Protein AF-A0A022KUK0-F1 (afdb_monomer_lite)

Sequence (73 aa):
MTFYGADTDQLRDFGTRMRMGMLALQNRQMEITQAVMSVTWEGPDAEDFRNRVITEIHPKIDQSRDDLARRAD

Secondary structure (DSSP, 8-state):
--HHHHHHHHHHHHHHHHHHHHHHHHHHHHHHHHHHHHS---SHHHHHHHHHIIIIIHHHHHHHHHHHHHHH-

pLDDT: mean 91.05, std 10.07, range [51.09, 96.81]

Radius of gyration: 18.32 Å; chains: 1; bounding box: 47×12×53 Å

Organism: NCBI:txid1249481

Foldseek 3Di:
DCPVVVVVVVLQVLLVVLVVLLVVLVVVLVVVLCVLVVDPDDDPVSVVVNVCCVPPVVVVSVVSSVVSVVSSD

Structure (mmCIF, N/CA/C/O backbone):
data_AF-A0A022KUK0-F1
#
_entry.id   AF-A0A022KUK0-F1
#
loop_
_atom_site.group_PDB
_atom_site.id
_atom_site.type_symbol
_atom_site.label_atom_id
_atom_site.label_alt_id
_atom_site.label_comp_id
_atom_site.label_asym_id
_atom_site.label_entity_id
_atom_site.label_seq_id
_atom_site.pdbx_PDB_ins_code
_atom_site.Cartn_x
_atom_site.Cartn_y
_atom_site.Cartn_z
_atom_site.occupancy
_atom_site.B_iso_or_equiv
_atom_site.auth_seq_id
_atom_site.auth_comp_id
_atom_site.auth_asym_id
_atom_site.auth_atom_id
_atom_site.pdbx_PDB_model_num
ATOM 1 N N . MET A 1 1 ? 28.550 -6.952 -34.099 1.00 51.09 1 MET A N 1
ATOM 2 C CA . MET A 1 1 ? 28.777 -6.215 -32.838 1.00 51.09 1 MET A CA 1
ATOM 3 C C . MET A 1 1 ? 27.428 -5.685 -32.370 1.00 51.09 1 MET A C 1
ATOM 5 O O . MET A 1 1 ? 27.041 -4.591 -32.739 1.00 51.09 1 MET A O 1
ATOM 9 N N . THR A 1 2 ? 26.685 -6.524 -31.646 1.00 57.53 2 THR A N 1
ATOM 10 C CA . THR A 1 2 ? 25.263 -6.326 -31.267 1.00 57.53 2 THR A CA 1
ATOM 11 C C . THR A 1 2 ? 25.104 -6.181 -29.743 1.00 57.53 2 THR A C 1
ATOM 13 O O . THR A 1 2 ? 24.000 -6.085 -29.226 1.00 57.53 2 THR A O 1
ATOM 16 N N . PHE A 1 3 ? 26.228 -6.185 -29.019 1.00 57.56 3 PHE A N 1
ATOM 17 C CA . PHE A 1 3 ? 26.289 -6.396 -27.572 1.00 57.56 3 PHE A CA 1
ATOM 18 C C . PHE A 1 3 ? 25.685 -5.226 -26.777 1.00 57.56 3 PHE A C 1
ATOM 20 O O . PHE A 1 3 ? 24.806 -5.435 -25.953 1.00 57.56 3 PHE A O 1
ATOM 27 N N . TYR A 1 4 ? 26.034 -3.983 -27.125 1.00 62.28 4 TYR A N 1
ATOM 28 C CA . TYR A 1 4 ? 25.532 -2.795 -26.422 1.00 62.28 4 TYR A CA 1
ATOM 29 C C . TYR A 1 4 ? 24.011 -2.588 -26.533 1.00 62.28 4 TYR A C 1
ATOM 31 O O . TYR A 1 4 ? 23.409 -2.055 -25.609 1.00 62.28 4 TYR A O 1
ATOM 39 N N . GLY A 1 5 ? 23.377 -3.012 -27.634 1.00 65.81 5 GLY A N 1
ATOM 40 C CA . GLY A 1 5 ? 21.928 -2.867 -27.827 1.00 65.81 5 GLY A CA 1
ATOM 41 C C . GLY A 1 5 ? 21.118 -3.808 -26.933 1.00 65.81 5 GLY A C 1
ATOM 42 O O . GLY A 1 5 ? 20.185 -3.367 -26.265 1.00 65.81 5 GLY A O 1
ATOM 43 N N . ALA A 1 6 ? 21.538 -5.077 -26.859 1.00 66.56 6 ALA A N 1
ATOM 44 C CA . ALA A 1 6 ? 20.914 -6.080 -25.998 1.00 66.56 6 ALA A CA 1
ATOM 45 C C . ALA A 1 6 ? 20.973 -5.675 -24.516 1.00 66.56 6 ALA A C 1
ATOM 47 O O . ALA A 1 6 ? 19.972 -5.799 -23.813 1.00 66.56 6 ALA A O 1
ATOM 48 N N . ASP A 1 7 ? 22.098 -5.113 -24.071 1.00 80.69 7 ASP A N 1
ATOM 49 C CA . ASP A 1 7 ? 22.257 -4.623 -22.699 1.00 80.69 7 ASP A CA 1
ATOM 50 C C . ASP A 1 7 ? 21.386 -3.384 -22.429 1.00 80.69 7 ASP A C 1
ATOM 52 O O . ASP A 1 7 ? 20.738 -3.293 -21.385 1.00 80.69 7 ASP A O 1
ATOM 56 N N . THR A 1 8 ? 21.281 -2.444 -23.381 1.00 85.12 8 THR A N 1
ATOM 57 C CA . THR A 1 8 ? 20.392 -1.278 -23.216 1.00 85.12 8 THR A CA 1
ATOM 58 C C . THR A 1 8 ? 18.912 -1.649 -23.204 1.00 85.12 8 THR A C 1
ATOM 60 O O . THR A 1 8 ? 18.137 -1.034 -22.472 1.00 85.12 8 THR A O 1
ATOM 63 N N . ASP A 1 9 ? 18.507 -2.659 -23.974 1.00 88.50 9 ASP A N 1
ATOM 64 C CA . ASP A 1 9 ? 17.123 -3.131 -23.987 1.00 88.50 9 ASP A CA 1
ATOM 65 C C . ASP A 1 9 ? 16.781 -3.905 -22.710 1.00 88.50 9 ASP A C 1
ATOM 67 O O . ASP A 1 9 ? 15.702 -3.709 -22.151 1.00 88.50 9 ASP A O 1
ATOM 71 N N . GLN A 1 10 ? 17.718 -4.695 -22.176 1.00 88.25 10 GLN A N 1
ATOM 72 C CA . GLN A 1 10 ? 17.561 -5.347 -20.872 1.00 88.25 10 GLN A CA 1
ATOM 73 C C . GLN A 1 10 ? 17.433 -4.333 -19.728 1.00 88.25 10 GLN A C 1
ATOM 75 O O . GLN A 1 10 ? 16.583 -4.508 -18.856 1.00 88.25 10 GLN A O 1
ATOM 80 N N . LEU A 1 11 ? 18.212 -3.247 -19.744 1.00 89.81 11 LEU A N 1
ATOM 81 C CA . LEU A 1 11 ? 18.093 -2.172 -18.751 1.00 89.81 11 LEU A CA 1
ATOM 82 C C . LEU A 1 11 ? 16.747 -1.436 -18.850 1.00 89.81 11 LEU A C 1
ATOM 84 O O . LEU A 1 11 ? 16.134 -1.123 -17.827 1.00 89.81 11 LEU A O 1
ATOM 88 N N . ARG A 1 12 ? 16.237 -1.204 -20.067 1.00 90.69 12 ARG A N 1
ATOM 89 C CA . ARG A 1 12 ? 14.897 -0.622 -20.271 1.00 90.69 12 ARG A CA 1
ATOM 90 C C . ARG A 1 12 ? 13.786 -1.540 -19.776 1.00 90.69 12 ARG A C 1
ATOM 92 O O . ARG A 1 12 ? 12.854 -1.061 -19.123 1.00 90.69 12 ARG A O 1
ATOM 99 N N . ASP A 1 13 ? 13.868 -2.834 -20.079 1.00 93.62 13 ASP A N 1
ATOM 100 C CA . ASP A 1 13 ? 12.907 -3.830 -19.597 1.00 93.62 13 ASP A CA 1
ATOM 101 C C . ASP A 1 13 ? 12.937 -3.906 -18.066 1.00 93.62 13 ASP A C 1
ATOM 103 O O . ASP A 1 13 ? 11.896 -3.831 -17.414 1.00 93.62 13 ASP A O 1
ATOM 107 N N . PHE A 1 14 ? 14.132 -3.923 -17.472 1.00 92.19 14 PHE A N 1
ATOM 108 C CA . PHE A 1 14 ? 14.313 -3.871 -16.025 1.00 92.19 14 PHE A CA 1
ATOM 109 C C . PHE A 1 14 ? 13.638 -2.643 -15.396 1.00 92.19 14 PHE A C 1
ATOM 111 O O . PHE A 1 14 ? 12.787 -2.802 -14.517 1.00 92.19 14 PHE A O 1
ATOM 118 N N . GLY A 1 15 ? 13.931 -1.433 -15.885 1.00 93.69 15 GLY A N 1
ATOM 119 C CA . GLY A 1 15 ? 13.304 -0.206 -15.383 1.00 93.69 15 GLY A CA 1
ATOM 120 C C . GLY A 1 15 ? 11.781 -0.202 -15.564 1.00 93.69 15 GLY A C 1
ATOM 121 O O . GLY A 1 15 ? 11.042 0.236 -14.681 1.00 93.69 15 GLY A O 1
ATOM 122 N N . THR A 1 16 ? 11.282 -0.760 -16.670 1.00 95.19 16 THR A N 1
ATOM 123 C CA . THR A 1 16 ? 9.839 -0.916 -16.917 1.00 95.19 16 THR A CA 1
ATOM 124 C C . THR A 1 16 ? 9.193 -1.838 -15.885 1.00 95.19 16 THR A C 1
ATOM 126 O O . THR A 1 16 ? 8.179 -1.474 -15.287 1.00 95.19 16 THR A O 1
ATOM 129 N N . ARG A 1 17 ? 9.800 -2.997 -15.605 1.00 95.94 17 ARG A N 1
ATOM 130 C CA . ARG A 1 17 ? 9.309 -3.945 -14.593 1.00 95.94 17 ARG A CA 1
ATOM 131 C C . ARG A 1 17 ? 9.326 -3.348 -13.189 1.00 95.94 17 ARG A C 1
ATOM 133 O O . ARG A 1 17 ? 8.365 -3.549 -12.449 1.00 95.94 17 ARG A O 1
ATOM 140 N N . MET A 1 18 ? 10.359 -2.580 -12.838 1.00 96.00 18 MET A N 1
ATOM 141 C CA . MET A 1 18 ? 10.422 -1.876 -11.551 1.00 96.00 18 MET A CA 1
ATOM 142 C C . MET A 1 18 ? 9.271 -0.874 -11.407 1.00 96.00 18 MET A C 1
ATOM 144 O O . MET A 1 18 ? 8.558 -0.896 -10.401 1.00 96.00 18 MET A O 1
ATOM 148 N N . ARG A 1 19 ? 8.993 -0.074 -12.447 1.00 94.06 19 ARG A N 1
ATOM 149 C CA . ARG A 1 19 ? 7.846 0.853 -12.463 1.00 94.06 19 ARG A CA 1
ATOM 150 C C . ARG A 1 19 ? 6.501 0.139 -12.370 1.00 94.06 19 ARG A C 1
ATOM 152 O O . ARG A 1 19 ? 5.637 0.571 -11.609 1.00 94.06 19 ARG A O 1
ATOM 159 N N . MET A 1 20 ? 6.328 -0.974 -13.080 1.00 96.06 20 MET A N 1
ATOM 160 C CA . MET A 1 20 ? 5.121 -1.799 -12.955 1.00 96.06 20 MET A CA 1
ATOM 161 C C . MET A 1 20 ? 4.956 -2.360 -11.537 1.00 96.06 20 MET A C 1
ATOM 163 O O . MET A 1 20 ?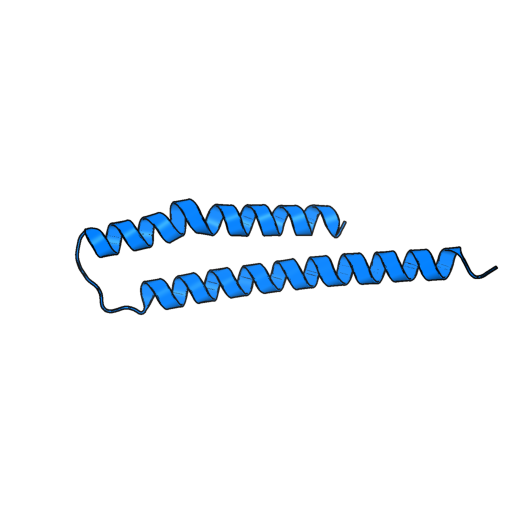 3.848 -2.344 -11.003 1.00 96.06 20 MET A O 1
ATOM 167 N N . GLY A 1 21 ? 6.045 -2.805 -10.905 1.00 96.00 21 GLY A N 1
ATOM 168 C CA . GLY A 1 21 ? 6.047 -3.272 -9.518 1.00 96.00 21 GLY A CA 1
ATOM 169 C C . GLY A 1 21 ? 5.620 -2.185 -8.529 1.00 96.00 21 GLY A C 1
ATOM 170 O O . GLY A 1 21 ? 4.781 -2.442 -7.666 1.00 96.00 21 GLY A O 1
ATOM 171 N N . MET A 1 22 ? 6.111 -0.953 -8.697 1.00 95.88 22 MET A N 1
ATOM 172 C CA . MET A 1 22 ? 5.682 0.192 -7.882 1.00 95.88 22 MET A CA 1
ATOM 173 C C . MET A 1 22 ? 4.175 0.449 -7.970 1.00 95.88 22 MET A C 1
ATOM 175 O O . MET A 1 22 ? 3.523 0.639 -6.942 1.00 95.88 22 MET A O 1
ATOM 179 N N . LEU A 1 23 ? 3.625 0.448 -9.189 1.00 95.88 23 LEU A N 1
ATOM 180 C CA . LEU A 1 23 ? 2.192 0.649 -9.422 1.00 95.88 23 LEU A CA 1
ATOM 181 C C . LEU A 1 23 ? 1.366 -0.496 -8.828 1.00 95.88 23 LEU A C 1
ATOM 183 O O . LEU A 1 23 ? 0.330 -0.260 -8.210 1.00 95.88 23 LEU A O 1
ATOM 187 N N . ALA A 1 24 ? 1.842 -1.736 -8.960 1.00 96.75 24 ALA A N 1
ATOM 188 C CA . ALA A 1 24 ? 1.191 -2.892 -8.360 1.00 96.75 24 ALA A CA 1
ATOM 189 C C . ALA A 1 24 ? 1.136 -2.776 -6.829 1.00 96.75 24 ALA A C 1
ATOM 191 O O . ALA A 1 24 ? 0.075 -2.986 -6.246 1.00 96.75 24 ALA A O 1
ATOM 192 N N . LEU A 1 25 ? 2.237 -2.389 -6.177 1.00 96.62 25 LEU A N 1
ATOM 193 C CA . LEU A 1 25 ? 2.273 -2.177 -4.726 1.00 96.62 25 LEU A CA 1
ATOM 194 C C . LEU A 1 25 ? 1.335 -1.050 -4.276 1.00 96.62 25 LEU A C 1
ATOM 196 O O . LEU A 1 25 ? 0.623 -1.219 -3.289 1.00 96.62 25 LEU A O 1
ATOM 200 N N . GLN A 1 26 ? 1.278 0.057 -5.023 1.00 95.75 26 GLN A N 1
ATOM 201 C CA . GLN A 1 26 ? 0.332 1.144 -4.756 1.00 95.75 26 GLN A CA 1
ATOM 202 C C . GLN A 1 26 ? -1.122 0.654 -4.813 1.00 95.75 26 GLN A C 1
ATOM 204 O O . GLN A 1 26 ? -1.914 0.944 -3.917 1.00 95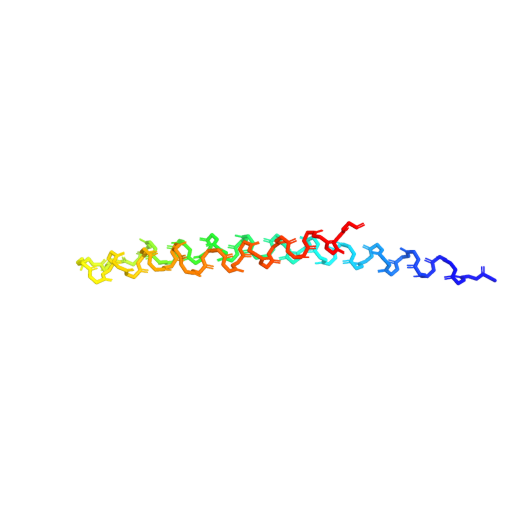.75 26 GLN A O 1
ATOM 209 N N . ASN A 1 27 ? -1.467 -0.127 -5.838 1.00 96.81 27 ASN A N 1
ATOM 210 C CA . ASN A 1 27 ? -2.806 -0.695 -5.975 1.00 96.81 27 ASN A CA 1
ATOM 211 C C . ASN A 1 27 ? -3.133 -1.650 -4.822 1.00 96.81 27 ASN A C 1
ATOM 213 O O . ASN A 1 27 ? -4.199 -1.534 -4.222 1.00 96.81 27 ASN A O 1
ATOM 217 N N . ARG A 1 28 ? -2.197 -2.530 -4.440 1.00 95.94 28 ARG A N 1
ATOM 218 C CA . ARG A 1 28 ? -2.385 -3.436 -3.296 1.00 95.94 28 ARG A CA 1
ATOM 219 C C . ARG A 1 28 ? -2.587 -2.688 -1.980 1.00 95.94 28 ARG A C 1
ATOM 221 O O . ARG A 1 28 ? -3.420 -3.102 -1.184 1.00 95.94 28 ARG A O 1
ATOM 228 N N . GLN A 1 29 ? -1.881 -1.583 -1.750 1.00 96.50 29 GLN A N 1
ATOM 229 C CA . GLN A 1 29 ? -2.081 -0.753 -0.557 1.00 96.50 29 GLN A CA 1
ATOM 230 C C . GLN A 1 29 ? -3.501 -0.173 -0.494 1.00 96.50 29 GLN A C 1
ATOM 232 O O . GLN A 1 29 ? -4.138 -0.205 0.562 1.00 96.50 29 GLN A O 1
ATOM 237 N N . MET A 1 30 ? -4.022 0.309 -1.628 1.00 96.25 30 MET A N 1
ATOM 238 C CA . MET A 1 30 ? -5.402 0.796 -1.721 1.00 96.25 30 MET A CA 1
ATOM 239 C C . MET A 1 30 ? -6.415 -0.327 -1.482 1.00 96.25 30 MET A C 1
ATOM 241 O O . MET A 1 30 ? -7.354 -0.137 -0.715 1.00 96.25 30 MET A O 1
ATOM 245 N N . GLU A 1 31 ? -6.207 -1.503 -2.079 1.00 96.12 31 GLU A N 1
ATOM 246 C CA . GLU A 1 31 ? -7.064 -2.679 -1.874 1.00 96.12 31 GLU A CA 1
ATOM 247 C C . GLU A 1 31 ? -7.077 -3.132 -0.408 1.00 96.12 31 GLU A C 1
ATOM 249 O O . GLU A 1 31 ? -8.147 -3.392 0.139 1.00 96.12 31 GLU A O 1
ATOM 254 N N . ILE A 1 32 ? -5.913 -3.174 0.253 1.00 94.88 32 ILE A N 1
ATOM 255 C CA . ILE A 1 32 ? -5.802 -3.491 1.686 1.00 94.88 32 ILE A CA 1
ATOM 256 C C . ILE A 1 32 ? -6.589 -2.473 2.509 1.00 94.88 32 ILE A C 1
ATOM 258 O O . ILE A 1 32 ? -7.385 -2.864 3.359 1.00 94.88 32 ILE A O 1
ATOM 262 N N . THR A 1 33 ? -6.407 -1.179 2.233 1.00 95.06 33 THR A N 1
ATOM 263 C CA . THR A 1 33 ? -7.135 -0.114 2.935 1.00 95.06 33 THR A CA 1
ATOM 264 C C . THR A 1 33 ? -8.641 -0.291 2.766 1.00 95.06 33 THR A C 1
ATOM 266 O O . THR A 1 33 ? -9.378 -0.278 3.746 1.00 95.06 33 THR A O 1
ATOM 269 N N . GLN A 1 34 ? -9.112 -0.504 1.537 1.00 95.81 34 GLN A N 1
ATOM 270 C CA . GLN A 1 34 ? -10.534 -0.700 1.262 1.00 95.81 34 GLN A CA 1
ATOM 271 C C . GLN A 1 34 ? -11.085 -1.938 1.967 1.00 95.81 34 GLN A C 1
ATOM 273 O O . GLN A 1 34 ? -12.115 -1.844 2.629 1.00 95.81 34 GLN A O 1
ATOM 278 N N . ALA A 1 35 ? -10.386 -3.071 1.882 1.00 94.56 35 ALA A N 1
ATOM 279 C CA . ALA A 1 35 ? -10.794 -4.305 2.540 1.00 94.56 35 ALA A CA 1
ATOM 280 C C . ALA A 1 35 ? -10.927 -4.098 4.054 1.00 94.56 35 ALA A C 1
ATOM 282 O O . ALA A 1 35 ? -11.979 -4.385 4.619 1.00 94.56 35 ALA A O 1
ATOM 283 N N . VAL A 1 36 ? -9.910 -3.513 4.689 1.00 93.88 36 VAL A N 1
ATOM 284 C CA . VAL A 1 36 ? -9.868 -3.250 6.135 1.00 93.88 36 VAL A CA 1
ATOM 285 C C . VAL A 1 36 ? -10.968 -2.279 6.580 1.00 93.88 36 VAL A C 1
ATOM 287 O O . VAL A 1 36 ? -11.584 -2.482 7.625 1.00 93.88 36 VAL A O 1
ATOM 290 N N . MET A 1 37 ? -11.254 -1.247 5.784 1.00 91.44 37 MET A N 1
ATOM 291 C CA . MET A 1 37 ? -12.279 -0.250 6.113 1.00 91.44 37 MET A CA 1
ATOM 292 C C . MET A 1 37 ? -13.707 -0.727 5.805 1.00 91.44 37 MET A C 1
ATOM 294 O O . MET A 1 37 ? -14.651 -0.214 6.397 1.00 91.44 37 MET A O 1
ATOM 298 N N . SER A 1 38 ? -13.879 -1.701 4.906 1.00 93.19 38 SER A N 1
ATOM 299 C CA . SER A 1 38 ? -15.199 -2.205 4.488 1.00 93.19 38 SER A CA 1
ATOM 300 C C . SER A 1 38 ? -15.862 -3.161 5.484 1.00 93.19 38 SER A C 1
ATOM 302 O O . SER A 1 38 ? -17.066 -3.400 5.395 1.00 93.19 38 SER A O 1
ATOM 304 N N . VAL A 1 39 ? -15.098 -3.722 6.423 1.00 90.31 39 VAL A N 1
ATOM 305 C CA . VAL A 1 39 ? -15.622 -4.689 7.393 1.00 90.31 39 VAL A CA 1
ATOM 306 C C . VAL A 1 39 ? -16.437 -3.968 8.466 1.00 90.31 39 VAL A C 1
ATOM 308 O O . VAL A 1 39 ? -15.938 -3.064 9.139 1.00 90.31 39 VAL A O 1
ATOM 311 N N . THR A 1 40 ? -17.675 -4.424 8.676 1.00 90.94 40 THR A N 1
ATOM 312 C CA . THR A 1 40 ? -18.577 -3.982 9.755 1.00 90.94 40 THR A CA 1
ATOM 313 C C . THR A 1 40 ? -18.152 -4.581 11.102 1.00 90.94 40 THR A C 1
ATOM 315 O O . TH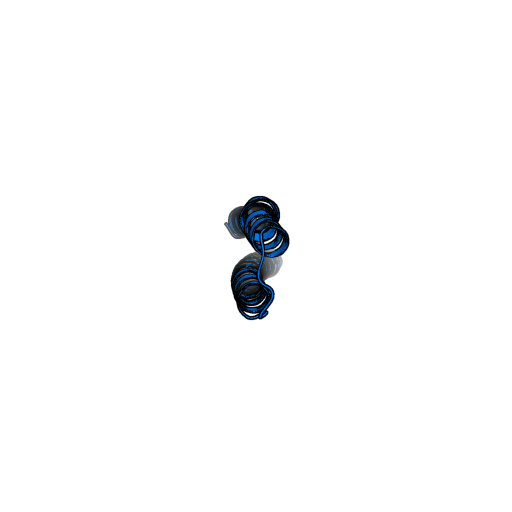R A 1 40 ? -18.853 -5.391 11.703 1.00 90.94 40 THR A O 1
ATOM 318 N N . TRP A 1 41 ? -16.945 -4.236 11.541 1.00 93.25 41 TRP A N 1
ATOM 319 C CA . TRP A 1 41 ? -16.381 -4.599 12.839 1.00 93.25 41 TRP A CA 1
ATOM 320 C C . TRP A 1 41 ? -16.145 -3.315 13.628 1.00 93.25 41 TRP A C 1
ATOM 322 O O . TRP A 1 41 ? -15.401 -2.438 13.192 1.00 93.25 41 TRP A O 1
ATOM 332 N N . GLU A 1 42 ? -16.819 -3.175 14.760 1.00 94.50 42 GLU A N 1
ATOM 333 C CA . GLU A 1 42 ? -16.803 -1.967 15.583 1.00 94.50 42 GLU A CA 1
ATOM 334 C C . GLU A 1 42 ? -16.259 -2.282 16.973 1.00 94.50 42 GLU A C 1
ATOM 336 O O . GLU A 1 42 ? -16.410 -3.402 17.460 1.00 94.50 42 GLU A O 1
ATOM 341 N N . GLY A 1 43 ? -15.650 -1.280 17.606 1.00 96.06 43 GLY A N 1
ATOM 342 C CA . GLY A 1 43 ? -15.008 -1.418 18.907 1.00 96.06 43 GLY A CA 1
ATOM 343 C C . GLY A 1 43 ? -13.537 -0.992 18.897 1.00 96.06 43 GLY A C 1
ATOM 344 O O . GLY A 1 43 ? -12.958 -0.758 17.831 1.00 96.06 43 GLY A O 1
ATOM 345 N N . PRO A 1 44 ? -12.926 -0.877 20.088 1.00 96.75 44 PRO A N 1
ATOM 346 C CA . PRO A 1 44 ? -11.540 -0.429 20.242 1.00 96.75 44 PRO A CA 1
ATOM 347 C C . PRO A 1 44 ? -10.534 -1.374 19.569 1.00 96.75 44 PRO A C 1
ATOM 349 O O . PRO A 1 44 ? -9.535 -0.928 19.020 1.00 96.75 44 PRO A O 1
ATOM 352 N N . ASP A 1 45 ? -10.824 -2.673 19.534 1.00 95.69 45 ASP A N 1
ATOM 353 C CA . ASP A 1 45 ? -10.033 -3.682 18.826 1.00 95.69 45 ASP A CA 1
ATOM 354 C C . ASP A 1 45 ? -10.032 -3.462 17.306 1.00 95.69 45 ASP A C 1
ATOM 356 O O . ASP A 1 45 ? -8.993 -3.586 16.650 1.00 95.69 45 ASP A O 1
ATOM 360 N N . ALA A 1 46 ? -11.181 -3.084 16.746 1.00 95.69 46 ALA A N 1
ATOM 361 C CA . ALA A 1 46 ? -11.308 -2.757 15.335 1.00 95.69 46 ALA A CA 1
ATOM 362 C C . ALA A 1 46 ? -10.555 -1.462 14.983 1.00 95.69 46 ALA A C 1
ATOM 364 O O . ALA A 1 46 ? -9.939 -1.362 13.918 1.00 95.69 46 ALA A O 1
ATOM 365 N N . GLU A 1 47 ? -10.603 -0.454 15.855 1.00 95.06 47 GLU A N 1
ATOM 366 C CA . GLU A 1 47 ? -9.831 0.788 15.711 1.00 95.06 47 GLU A CA 1
ATOM 367 C C . GLU A 1 47 ? -8.323 0.521 15.776 1.00 95.06 47 GLU A C 1
ATOM 369 O O . GLU A 1 47 ? -7.589 0.940 14.878 1.00 95.06 47 GLU A O 1
ATOM 374 N N . ASP A 1 48 ? -7.872 -0.250 16.766 1.00 95.88 48 ASP A N 1
ATOM 375 C CA . ASP A 1 48 ? -6.475 -0.655 16.917 1.00 95.88 48 ASP A CA 1
ATOM 376 C C . ASP A 1 48 ? -5.979 -1.422 15.693 1.00 95.88 48 ASP A C 1
ATOM 378 O O . ASP A 1 48 ? -4.895 -1.145 15.175 1.00 95.88 48 ASP A O 1
ATOM 382 N N . PHE A 1 49 ? -6.776 -2.356 15.174 1.00 95.31 49 PHE A N 1
ATOM 383 C CA . PHE A 1 49 ? -6.424 -3.090 13.965 1.00 95.31 49 PHE A CA 1
ATOM 384 C C . PHE A 1 49 ? -6.247 -2.163 12.754 1.00 95.31 49 PHE A C 1
ATOM 386 O O . PHE A 1 49 ? -5.217 -2.236 12.077 1.00 95.31 49 PHE A O 1
ATOM 393 N N . ARG A 1 50 ? -7.199 -1.254 12.495 1.00 95.31 50 ARG A N 1
ATOM 394 C CA . ARG A 1 50 ? -7.099 -0.275 11.394 1.00 95.31 50 ARG A CA 1
ATOM 395 C C . ARG A 1 50 ? -5.877 0.624 11.556 1.00 95.31 50 ARG A C 1
ATOM 397 O O . ARG A 1 50 ? -5.131 0.826 10.596 1.00 95.31 50 ARG A O 1
ATOM 404 N N . ASN A 1 51 ? -5.630 1.099 12.775 1.00 95.50 51 ASN A N 1
ATOM 405 C CA . ASN A 1 51 ? -4.461 1.908 13.098 1.00 95.50 51 ASN A CA 1
ATOM 406 C C . ASN A 1 51 ? -3.162 1.145 12.839 1.00 95.50 51 ASN A C 1
ATOM 408 O O . ASN A 1 51 ? -2.248 1.698 12.231 1.00 95.50 51 ASN A O 1
ATOM 412 N N . ARG A 1 52 ? -3.070 -0.130 13.224 1.00 95.44 52 ARG A N 1
ATOM 413 C CA . ARG A 1 52 ? -1.886 -0.966 12.964 1.00 95.44 52 ARG A CA 1
ATOM 414 C C . ARG A 1 52 ? -1.652 -1.204 11.479 1.00 95.44 52 ARG A C 1
ATOM 416 O O . ARG A 1 52 ? -0.511 -1.156 11.034 1.00 95.44 52 ARG A O 1
ATOM 423 N N . VAL A 1 53 ? -2.702 -1.393 10.681 1.00 94.31 53 VAL A N 1
ATOM 424 C CA . VAL A 1 53 ? -2.554 -1.484 9.218 1.00 94.31 53 VAL A CA 1
ATOM 425 C C . VAL A 1 53 ? -1.933 -0.195 8.661 1.00 94.31 53 VAL A C 1
ATOM 427 O O . VAL A 1 53 ? -0.953 -0.253 7.915 1.00 94.31 53 VAL A O 1
ATOM 430 N N . ILE A 1 54 ? -2.432 0.969 9.077 1.00 93.75 54 ILE A N 1
ATOM 431 C CA . ILE A 1 54 ? -1.926 2.264 8.606 1.00 93.75 54 ILE A CA 1
ATOM 432 C C . ILE A 1 54 ? -0.503 2.536 9.113 1.00 93.75 54 ILE A C 1
ATOM 434 O O . ILE A 1 54 ? 0.327 3.047 8.370 1.00 93.75 54 ILE A O 1
ATOM 438 N N . THR A 1 55 ? -0.202 2.208 10.366 1.00 96.62 55 TH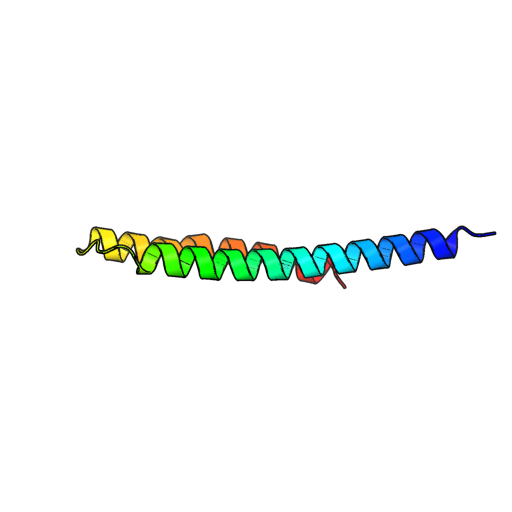R A N 1
ATOM 439 C CA . THR A 1 5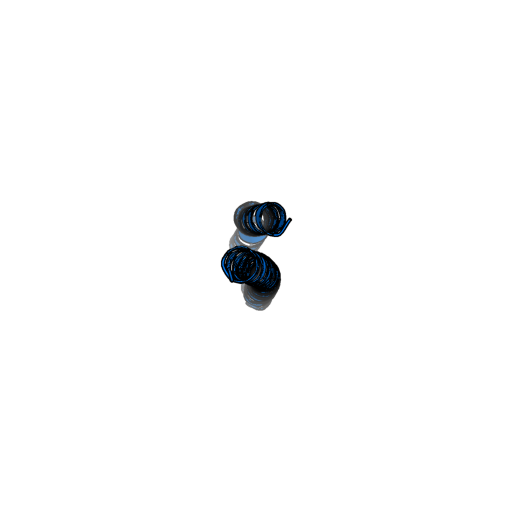5 ? 1.067 2.588 11.015 1.00 96.62 55 THR A CA 1
ATOM 440 C C . THR A 1 55 ? 2.188 1.569 10.837 1.00 96.62 55 THR A C 1
ATOM 442 O O . THR A 1 55 ? 3.352 1.954 10.841 1.00 96.62 55 THR A O 1
ATOM 445 N N . GLU A 1 56 ? 1.878 0.285 10.651 1.00 95.44 56 GLU A N 1
ATOM 446 C CA . GLU A 1 56 ? 2.886 -0.771 10.499 1.00 95.44 56 GLU A CA 1
ATOM 447 C C . GLU A 1 56 ? 2.989 -1.299 9.065 1.00 95.44 56 GLU A C 1
ATOM 449 O O . GLU A 1 56 ? 4.085 -1.658 8.625 1.00 95.44 56 GLU A O 1
ATOM 454 N N . ILE A 1 57 ? 1.868 -1.405 8.341 1.00 94.38 57 ILE A N 1
ATOM 455 C CA . ILE A 1 57 ? 1.833 -2.072 7.030 1.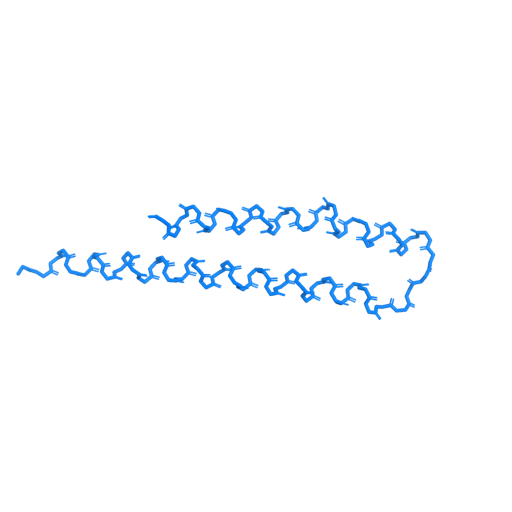00 94.38 57 ILE A CA 1
ATOM 456 C C . ILE A 1 57 ? 2.056 -1.080 5.893 1.00 94.38 57 ILE A C 1
ATOM 458 O O . ILE A 1 57 ? 2.900 -1.346 5.035 1.00 94.38 57 ILE A O 1
ATOM 462 N N . HIS A 1 58 ? 1.375 0.072 5.893 1.00 95.31 58 HIS A N 1
ATOM 463 C CA . HIS A 1 58 ? 1.570 1.082 4.843 1.00 95.31 58 HIS A CA 1
ATOM 464 C C . HIS A 1 58 ? 3.039 1.513 4.705 1.00 95.31 58 HIS A C 1
ATOM 466 O O . HIS A 1 58 ? 3.547 1.435 3.587 1.00 95.31 58 HIS A O 1
ATOM 472 N N . PRO A 1 59 ? 3.784 1.818 5.790 1.00 96.75 59 PRO A N 1
ATOM 473 C CA . PRO A 1 59 ? 5.175 2.244 5.656 1.00 96.75 59 PRO A CA 1
ATOM 474 C C . PRO A 1 59 ? 6.085 1.177 5.043 1.00 96.75 59 PRO A C 1
ATOM 476 O O . PRO A 1 59 ? 7.031 1.509 4.338 1.00 96.75 59 PRO A O 1
ATOM 479 N N . LYS A 1 60 ? 5.803 -0.115 5.265 1.00 96.44 60 LYS A N 1
ATOM 480 C CA . LYS A 1 60 ? 6.568 -1.213 4.648 1.00 96.44 60 LYS A CA 1
ATOM 481 C C . LYS A 1 60 ? 6.313 -1.303 3.144 1.00 96.44 60 LYS A C 1
ATOM 483 O O . LYS A 1 60 ? 7.233 -1.604 2.378 1.00 96.44 60 LYS A O 1
ATOM 488 N N . ILE A 1 61 ? 5.073 -1.050 2.721 1.00 95.88 61 ILE A N 1
ATOM 489 C CA . ILE A 1 61 ? 4.719 -0.996 1.301 1.00 95.88 61 ILE A CA 1
ATOM 490 C C . ILE A 1 61 ? 5.369 0.230 0.654 1.00 95.88 61 ILE A C 1
ATOM 492 O O . ILE A 1 61 ? 6.005 0.083 -0.388 1.00 95.88 61 ILE A O 1
ATOM 496 N N . ASP A 1 62 ? 5.292 1.397 1.294 1.00 96.19 62 ASP A N 1
ATOM 497 C CA . ASP A 1 62 ? 5.922 2.627 0.806 1.00 96.19 62 ASP A CA 1
ATOM 498 C C . ASP A 1 62 ? 7.447 2.478 0.713 1.00 96.19 62 ASP A C 1
ATOM 500 O O . ASP A 1 62 ? 8.022 2.740 -0.339 1.00 96.19 62 ASP A O 1
ATOM 504 N N . GLN A 1 63 ? 8.099 1.902 1.727 1.00 96.62 63 GLN A N 1
ATOM 505 C CA . GLN A 1 63 ? 9.535 1.603 1.684 1.00 96.62 63 GLN A CA 1
ATOM 506 C C . GLN A 1 63 ? 9.905 0.677 0.516 1.00 96.62 63 GLN A C 1
ATOM 508 O O . GLN A 1 63 ? 10.933 0.870 -0.136 1.00 96.62 63 GLN A O 1
ATOM 513 N N . SER A 1 64 ? 9.075 -0.332 0.241 1.00 96.19 64 SER A N 1
ATOM 514 C CA . SER A 1 64 ? 9.287 -1.240 -0.890 1.00 96.19 64 SER A CA 1
ATOM 515 C C . SER A 1 64 ? 9.112 -0.513 -2.226 1.00 96.19 64 SER A C 1
ATOM 517 O O . SER A 1 64 ? 9.889 -0.737 -3.150 1.00 96.19 64 SER A O 1
ATOM 519 N N . ARG A 1 65 ? 8.132 0.391 -2.332 1.00 96.00 65 ARG A N 1
ATOM 520 C CA . ARG A 1 65 ? 7.919 1.227 -3.524 1.00 96.00 65 ARG A CA 1
ATOM 521 C C . ARG A 1 65 ? 9.096 2.164 -3.763 1.00 96.00 65 ARG A C 1
ATOM 523 O O . ARG A 1 65 ? 9.584 2.213 -4.886 1.00 96.00 65 ARG A O 1
ATOM 530 N N . ASP A 1 66 ? 9.594 2.820 -2.721 1.00 95.00 66 ASP A N 1
ATOM 531 C CA . ASP A 1 66 ? 10.758 3.704 -2.805 1.00 95.00 66 ASP A CA 1
ATOM 532 C C . ASP A 1 66 ? 12.027 2.943 -3.210 1.00 95.00 66 ASP A C 1
ATOM 534 O O . ASP A 1 66 ? 12.870 3.469 -3.936 1.00 95.00 66 ASP A O 1
ATOM 538 N N . ASP A 1 67 ? 12.183 1.691 -2.766 1.00 95.50 67 ASP A N 1
ATOM 539 C CA . ASP A 1 67 ? 13.294 0.841 -3.204 1.00 95.50 67 ASP A CA 1
ATOM 540 C C . ASP A 1 67 ? 13.197 0.468 -4.684 1.00 95.50 67 ASP A C 1
ATOM 542 O O . ASP A 1 67 ? 14.198 0.529 -5.397 1.00 95.50 67 ASP A O 1
ATOM 546 N N . LEU A 1 68 ? 11.997 0.140 -5.169 1.00 93.56 68 LEU A N 1
ATOM 547 C CA . LEU A 1 68 ? 11.771 -0.103 -6.593 1.00 93.56 68 LEU A CA 1
ATOM 548 C C . LEU A 1 68 ? 11.959 1.175 -7.424 1.00 93.56 68 LEU A C 1
ATOM 550 O O . LEU A 1 68 ? 12.515 1.089 -8.516 1.00 93.56 68 LEU A O 1
ATOM 554 N N . ALA A 1 69 ? 11.562 2.343 -6.908 1.00 91.75 69 ALA A N 1
ATOM 555 C CA . ALA A 1 69 ? 11.777 3.638 -7.557 1.00 91.75 69 ALA A CA 1
ATOM 556 C C . ALA A 1 69 ? 13.269 3.901 -7.761 1.00 91.75 69 ALA A C 1
ATOM 558 O O . ALA A 1 69 ? 13.709 4.110 -8.886 1.00 91.75 69 ALA A O 1
ATOM 559 N N . ARG A 1 70 ? 14.060 3.759 -6.689 1.00 92.19 70 ARG A N 1
ATOM 560 C CA . ARG A 1 70 ? 15.521 3.924 -6.721 1.00 92.19 70 ARG A CA 1
ATOM 561 C C . ARG A 1 70 ? 16.232 2.960 -7.672 1.00 92.19 70 ARG A C 1
ATOM 563 O O . ARG A 1 70 ? 17.345 3.250 -8.085 1.00 92.19 70 ARG A O 1
ATOM 570 N N . ARG A 1 71 ? 15.635 1.804 -7.975 1.00 88.88 71 ARG A N 1
ATOM 571 C CA . ARG A 1 71 ? 16.175 0.819 -8.929 1.00 88.88 71 ARG A CA 1
ATOM 572 C C . ARG A 1 71 ? 15.681 1.039 -10.359 1.00 88.88 71 ARG A C 1
ATOM 574 O O . ARG A 1 71 ? 16.195 0.395 -11.265 1.00 88.88 71 ARG A O 1
ATOM 581 N N . ALA A 1 72 ? 14.645 1.850 -10.561 1.00 87.00 72 ALA A N 1
ATOM 582 C CA . ALA A 1 72 ? 14.094 2.145 -11.881 1.00 87.00 72 ALA A CA 1
ATOM 583 C C . ALA A 1 72 ? 14.803 3.315 -12.587 1.00 87.00 72 ALA A C 1
ATOM 585 O O . ALA A 1 72 ? 14.591 3.490 -13.795 1.00 87.00 72 ALA A O 1
ATOM 586 N N . ASP A 1 73 ? 15.571 4.095 -11.824 1.00 74.94 73 ASP A N 1
ATOM 587 C CA . ASP A 1 73 ? 16.444 5.190 -12.261 1.00 74.94 73 ASP A CA 1
ATOM 588 C C . ASP A 1 73 ? 17.867 4.682 -12.547 1.00 74.94 73 ASP A C 1
ATOM 590 O O . ASP A 1 73 ? 18.458 5.151 -13.548 1.00 74.94 73 ASP A O 1
#